Protein AF-A0A949HTM7-F1 (afdb_monomer_lite)

Foldseek 3Di:
DWLVLLVVVQCVVAVPADWDDDDDDCPPPFPKDKTWGDDPQWIKMKIFRADDDVPFDKDWDKDADAQFDQKKWKKKWAAPPLDPPDGDRTAIQNWDQDPVRDTDHDIHIFTADPNRMGIDIGGHSMMMMMITHGRPPDPDPPDDPPPDDDDDDDDDDDDDDDDDDDDDDDDDDDDDDDDDDDD

Sequence (183 aa):
IYPVGYGIKAFDLGGHGRALPLTISNADDVNLTAYAVRGAGKLFVTLINKKHGPGARDAAVTIVADGIARRAQMIVLAAPDDDVAAKTGVTLGGGIIGDDGLWRGKWKTIQANRRGRCILEMPAATAAVLKLDTSRFSRRQRRGPVKRAGHRRQKRIAGTSSANHKSDGTRRWISSFPHQPKT

pLDDT: mean 78.98, std 23.67, range [29.5, 98.44]

Secondary structure (DSSP, 8-state):
--HHHHHHHHHHHH-SSEEE------TT---EEEEEEEETTEEEEEEEE---STT---EEEEEE-TTEEEEEEEEEEE-GGG-TT-SS--EETTBPBPTTS-B---PEEEEBPTTSEEEEEE-TT-EEEEEEEESTTSSSSS-----PPP---------------------------------

Structure (mmCIF, N/CA/C/O backbone):
data_AF-A0A949HTM7-F1
#
_entry.id   AF-A0A949HTM7-F1
#
loop_
_atom_site.group_PDB
_atom_site.id
_atom_site.type_symbol
_atom_site.label_atom_id
_atom_site.label_alt_id
_atom_site.label_comp_id
_atom_site.label_asym_id
_atom_site.label_entity_id
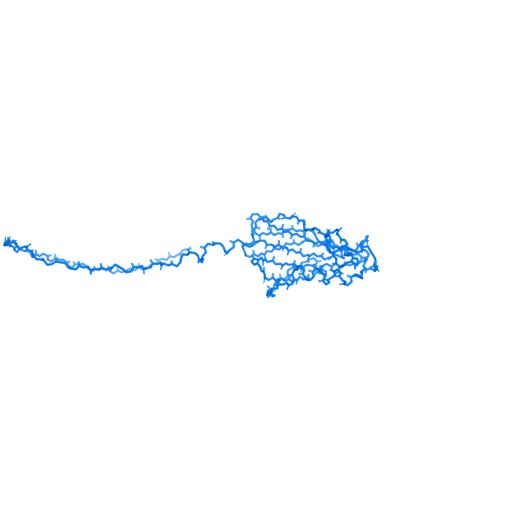_atom_site.label_seq_id
_atom_site.pdbx_PDB_ins_code
_atom_site.Cartn_x
_atom_site.Cartn_y
_atom_site.Cartn_z
_atom_site.occupancy
_atom_site.B_iso_or_equiv
_atom_site.auth_seq_id
_atom_site.auth_comp_id
_atom_site.auth_asym_id
_atom_site.auth_atom_id
_atom_site.pdbx_PDB_model_num
ATOM 1 N N . ILE A 1 1 ? 13.518 -15.018 -6.477 1.00 86.12 1 ILE A N 1
ATOM 2 C CA . ILE A 1 1 ? 12.053 -14.837 -6.243 1.00 86.12 1 ILE A CA 1
ATOM 3 C C . ILE A 1 1 ? 11.430 -13.934 -7.315 1.00 86.12 1 ILE A C 1
ATOM 5 O O . ILE A 1 1 ? 11.985 -12.875 -7.580 1.00 86.12 1 ILE A O 1
ATOM 9 N N . TYR A 1 2 ? 10.304 -14.330 -7.926 1.00 92.69 2 TYR A N 1
ATOM 10 C CA . TYR A 1 2 ? 9.597 -13.525 -8.943 1.00 92.69 2 TYR A CA 1
ATOM 11 C C . TYR A 1 2 ? 8.819 -12.340 -8.337 1.00 92.69 2 TYR A C 1
ATOM 13 O O . TYR A 1 2 ? 8.376 -12.446 -7.190 1.00 92.69 2 TYR A O 1
ATOM 21 N N . PRO A 1 3 ? 8.552 -11.260 -9.106 1.00 94.75 3 PRO A N 1
ATOM 22 C CA . PRO A 1 3 ? 7.775 -10.099 -8.651 1.00 94.75 3 PRO A CA 1
ATOM 23 C C . PRO A 1 3 ? 6.442 -10.448 -7.970 1.00 94.75 3 PRO A C 1
ATOM 25 O O . PRO A 1 3 ? 6.096 -9.864 -6.944 1.00 94.75 3 PRO A O 1
ATOM 28 N N . VAL A 1 4 ? 5.732 -11.471 -8.463 1.00 95.62 4 VAL A N 1
ATOM 29 C CA . VAL A 1 4 ? 4.473 -11.945 -7.858 1.00 95.62 4 VAL A CA 1
ATOM 30 C C . VAL A 1 4 ? 4.635 -12.375 -6.393 1.00 95.62 4 VAL A C 1
ATOM 32 O O . VAL A 1 4 ? 3.743 -12.140 -5.580 1.00 95.62 4 VAL A O 1
ATOM 35 N N . GLY A 1 5 ? 5.795 -12.925 -6.018 1.00 96.00 5 GLY A N 1
ATOM 36 C CA . GLY A 1 5 ? 6.092 -13.322 -4.641 1.00 96.00 5 GLY A CA 1
ATOM 37 C C . GLY A 1 5 ? 6.092 -12.137 -3.674 1.00 96.00 5 GLY A C 1
ATOM 38 O O . GLY A 1 5 ? 5.653 -12.272 -2.533 1.00 96.00 5 GLY A O 1
ATOM 39 N N . TYR A 1 6 ? 6.491 -10.951 -4.136 1.00 97.50 6 TYR A N 1
ATOM 40 C CA . TYR A 1 6 ? 6.430 -9.731 -3.332 1.00 97.50 6 TYR A CA 1
ATOM 41 C C . TYR A 1 6 ? 4.994 -9.235 -3.141 1.00 97.50 6 TYR A C 1
ATOM 43 O O . TYR A 1 6 ? 4.653 -8.784 -2.049 1.00 97.50 6 TYR A O 1
ATOM 51 N N . GLY A 1 7 ? 4.138 -9.378 -4.159 1.00 97.06 7 GLY A N 1
ATOM 52 C CA . GLY A 1 7 ? 2.704 -9.103 -4.041 1.00 97.06 7 GLY A CA 1
ATOM 53 C C . GLY A 1 7 ? 2.027 -10.021 -3.019 1.00 97.06 7 GLY A C 1
ATOM 54 O O . GLY A 1 7 ? 1.318 -9.547 -2.132 1.00 97.06 7 GLY A O 1
ATOM 55 N N . ILE A 1 8 ? 2.326 -11.323 -3.073 1.00 97.06 8 ILE A N 1
ATOM 56 C CA . ILE A 1 8 ? 1.853 -12.303 -2.083 1.00 97.06 8 ILE A CA 1
ATOM 57 C C . ILE A 1 8 ? 2.379 -11.953 -0.687 1.00 97.06 8 ILE A C 1
ATOM 59 O O . ILE A 1 8 ? 1.620 -11.991 0.279 1.00 97.06 8 ILE A O 1
ATOM 63 N N . LYS A 1 9 ? 3.651 -11.547 -0.558 1.00 97.38 9 LYS A N 1
ATOM 64 C CA . LYS A 1 9 ? 4.202 -11.146 0.741 1.00 97.38 9 LYS A CA 1
ATOM 65 C C . LYS A 1 9 ? 3.551 -9.875 1.288 1.00 97.38 9 LYS A C 1
ATOM 67 O O . LYS A 1 9 ? 3.283 -9.802 2.483 1.00 97.38 9 LYS A O 1
ATOM 72 N N . ALA A 1 10 ? 3.268 -8.884 0.445 1.00 97.94 10 ALA A N 1
ATOM 73 C CA . ALA A 1 10 ? 2.530 -7.691 0.852 1.00 97.94 10 ALA A CA 1
ATOM 74 C C . ALA A 1 10 ? 1.120 -8.057 1.345 1.00 97.94 10 ALA A C 1
ATOM 76 O O . ALA A 1 10 ? 0.693 -7.573 2.395 1.00 97.94 10 ALA A O 1
ATOM 77 N N . PHE A 1 11 ? 0.438 -8.970 0.646 1.00 97.75 11 PHE A N 1
ATOM 78 C CA . PHE A 1 11 ? -0.846 -9.508 1.089 1.00 97.75 11 PHE A CA 1
ATOM 79 C C . PHE A 1 11 ? -0.730 -10.241 2.433 1.00 97.75 11 PHE A C 1
ATOM 81 O O . PHE A 1 11 ? -1.513 -9.966 3.332 1.00 97.75 11 PHE A O 1
ATOM 88 N N . ASP A 1 12 ? 0.279 -11.088 2.636 1.00 97.00 12 ASP A N 1
ATOM 89 C CA . ASP A 1 12 ? 0.549 -11.731 3.931 1.00 97.00 12 ASP A CA 1
ATOM 90 C C . ASP A 1 12 ? 0.794 -10.704 5.056 1.00 97.00 12 ASP A C 1
ATOM 92 O O . ASP A 1 12 ? 0.358 -10.890 6.183 1.00 97.00 12 ASP A O 1
ATOM 96 N N . LEU A 1 13 ? 1.428 -9.563 4.779 1.00 96.38 13 LEU A N 1
ATOM 97 C CA . LEU A 1 13 ? 1.671 -8.542 5.806 1.00 96.38 13 LEU A CA 1
ATOM 98 C C . LEU A 1 13 ? 0.424 -7.738 6.219 1.00 96.38 13 LEU A C 1
ATOM 100 O O . LEU A 1 13 ? 0.418 -7.170 7.315 1.00 96.38 13 LEU A O 1
ATOM 104 N N . GLY A 1 14 ? -0.595 -7.637 5.358 1.00 96.50 14 GLY A N 1
ATOM 105 C CA . GLY A 1 14 ? -1.755 -6.752 5.562 1.00 96.50 14 GLY A CA 1
ATOM 106 C C . GLY A 1 14 ? -3.133 -7.406 5.456 1.00 96.50 14 GLY A C 1
ATOM 107 O O . GLY A 1 14 ? -4.129 -6.776 5.804 1.00 96.50 14 GLY A O 1
ATOM 108 N N . GLY A 1 15 ? -3.206 -8.644 4.973 1.00 96.81 15 GLY A N 1
ATOM 109 C CA . GLY A 1 15 ? -4.436 -9.342 4.596 1.00 96.81 15 GLY A CA 1
ATOM 110 C C . GLY A 1 15 ? -5.039 -10.217 5.694 1.00 96.81 15 GLY A C 1
ATOM 111 O O . GLY A 1 15 ? -6.164 -10.690 5.547 1.00 96.81 15 GLY A O 1
ATOM 112 N N . HIS A 1 16 ? -4.338 -10.414 6.815 1.00 96.81 16 HIS A N 1
ATOM 113 C CA . HIS A 1 16 ? -4.833 -11.243 7.917 1.00 96.81 16 HIS A CA 1
ATOM 114 C C . HIS A 1 16 ? -5.945 -10.543 8.698 1.00 96.81 16 HIS A C 1
ATOM 116 O O . HIS A 1 16 ? -5.700 -9.622 9.483 1.00 96.81 16 HIS A O 1
ATOM 122 N N . GLY A 1 17 ? -7.178 -11.018 8.536 1.00 96.19 17 GLY A N 1
ATOM 123 C CA . GLY A 1 17 ? -8.317 -10.591 9.339 1.00 96.19 17 GLY A CA 1
ATOM 124 C C . GLY A 1 17 ? -9.598 -10.444 8.533 1.00 96.19 17 GLY A C 1
ATOM 125 O O . GLY A 1 17 ? -9.813 -11.118 7.531 1.00 96.19 17 GLY A O 1
ATOM 126 N N . ARG A 1 18 ? -10.480 -9.558 9.000 1.00 96.81 18 ARG A N 1
ATOM 127 C CA . ARG A 1 18 ? -11.764 -9.290 8.349 1.00 96.81 18 ARG A CA 1
ATOM 128 C C . ARG A 1 18 ? -11.636 -8.107 7.399 1.00 96.81 18 ARG A C 1
ATOM 130 O O . ARG A 1 18 ? -11.323 -7.004 7.855 1.00 96.81 18 ARG A O 1
ATOM 137 N N . ALA A 1 19 ? -11.947 -8.317 6.123 1.00 97.44 19 ALA A N 1
ATOM 138 C CA . ALA A 1 19 ? -12.101 -7.230 5.164 1.00 97.44 19 ALA A CA 1
ATOM 139 C C . ALA A 1 19 ? -13.193 -6.250 5.628 1.00 97.44 19 ALA A C 1
ATOM 141 O O . ALA A 1 19 ? -14.236 -6.652 6.149 1.00 97.44 19 ALA A O 1
ATOM 142 N N . LEU A 1 20 ? -12.934 -4.956 5.480 1.00 95.75 20 LEU A N 1
ATOM 143 C CA . LEU A 1 20 ? -13.868 -3.891 5.810 1.00 95.75 20 LEU A CA 1
ATOM 144 C C . LEU A 1 20 ? -14.316 -3.177 4.533 1.00 95.75 20 LEU A C 1
ATOM 146 O O . LEU A 1 20 ? -13.499 -2.993 3.628 1.00 95.75 20 LEU A O 1
ATOM 150 N N . PRO A 1 21 ? -15.577 -2.717 4.476 1.00 95.56 21 PRO A N 1
ATOM 151 C CA . PRO A 1 21 ? -15.980 -1.779 3.444 1.00 95.56 21 PRO A CA 1
ATOM 152 C C . PRO A 1 21 ? -15.176 -0.482 3.584 1.00 95.56 21 PRO A C 1
ATOM 154 O O . PRO A 1 21 ? -14.847 -0.051 4.693 1.00 95.56 21 PRO A O 1
ATOM 157 N N . LEU A 1 22 ? -14.883 0.144 2.451 1.00 94.75 22 LEU A N 1
ATOM 158 C CA . LEU A 1 22 ? -14.253 1.456 2.379 1.00 94.75 22 LEU A CA 1
ATOM 159 C C . LEU A 1 22 ? -14.844 2.242 1.214 1.00 94.75 22 LEU A C 1
ATOM 161 O O . LEU A 1 22 ? -15.310 1.661 0.236 1.00 94.75 22 LEU A O 1
ATOM 165 N N . THR A 1 23 ? -14.773 3.561 1.322 1.00 95.50 23 THR A N 1
ATOM 166 C CA . THR A 1 23 ? -15.176 4.488 0.266 1.00 95.50 23 THR A CA 1
ATOM 167 C C . THR A 1 23 ? -13.943 5.240 -0.208 1.00 95.50 23 THR A C 1
ATOM 169 O O . THR A 1 23 ? -13.155 5.705 0.616 1.00 95.50 23 THR A O 1
ATOM 172 N N . ILE A 1 24 ? -13.781 5.372 -1.525 1.00 95.44 24 ILE A N 1
ATOM 173 C CA . ILE A 1 24 ? -12.718 6.171 -2.139 1.00 95.44 24 ILE A CA 1
ATOM 174 C C . ILE A 1 24 ? -13.363 7.396 -2.784 1.00 95.44 24 ILE A C 1
ATOM 176 O O . ILE A 1 24 ? -14.278 7.261 -3.590 1.00 95.44 24 ILE A O 1
ATOM 180 N N . SER A 1 25 ? -12.874 8.582 -2.426 1.00 95.81 25 SER A N 1
ATOM 181 C CA . SER A 1 25 ? -13.144 9.828 -3.146 1.00 95.81 25 SER A CA 1
ATOM 182 C C . SER A 1 25 ? -11.888 10.182 -3.934 1.00 95.81 25 SER A C 1
ATOM 184 O O . SER A 1 25 ? -10.836 10.366 -3.327 1.00 95.81 25 SER A O 1
ATOM 186 N N . ASN A 1 26 ? -11.988 10.250 -5.260 1.00 93.38 26 ASN A N 1
ATOM 187 C CA . ASN A 1 26 ? -10.845 10.381 -6.165 1.00 93.38 26 ASN A CA 1
ATOM 188 C C . ASN A 1 26 ? -11.102 11.492 -7.188 1.00 93.38 26 ASN A C 1
ATOM 190 O O . ASN A 1 26 ? -11.485 11.222 -8.321 1.00 93.38 26 ASN A O 1
ATOM 194 N N . ALA A 1 27 ? -10.958 12.746 -6.755 1.00 90.94 27 ALA A N 1
ATOM 195 C CA . ALA A 1 27 ? -11.210 13.906 -7.613 1.00 90.94 27 ALA A CA 1
ATOM 196 C C . ALA A 1 27 ? -10.175 14.039 -8.745 1.00 90.94 27 ALA A C 1
ATOM 198 O O . ALA A 1 27 ? -10.502 14.549 -9.811 1.00 90.94 27 ALA A O 1
ATOM 199 N N . ASP A 1 28 ? -8.960 13.535 -8.521 1.00 88.06 28 ASP A N 1
ATOM 200 C CA . ASP A 1 28 ? -7.834 13.637 -9.456 1.00 88.06 28 ASP A CA 1
ATOM 201 C C . ASP A 1 28 ? -7.793 12.496 -10.492 1.00 88.06 28 ASP A C 1
ATOM 203 O O . ASP A 1 28 ? -6.857 12.421 -11.289 1.00 88.06 28 ASP A O 1
ATOM 207 N N . ASP A 1 29 ? -8.785 11.596 -10.463 1.00 89.88 29 ASP A N 1
ATOM 208 C CA . ASP A 1 29 ? -8.934 10.437 -11.357 1.00 89.88 29 ASP A CA 1
ATOM 209 C C . ASP A 1 29 ? -7.673 9.550 -11.464 1.00 89.88 29 ASP A C 1
ATOM 211 O O . ASP A 1 29 ? -7.318 9.002 -12.511 1.00 89.88 29 ASP A O 1
ATOM 215 N N . VAL A 1 30 ? -6.947 9.382 -10.351 1.00 92.50 30 VAL A N 1
ATOM 216 C CA . VAL A 1 30 ? -5.790 8.476 -10.310 1.00 92.50 30 VAL A CA 1
ATOM 217 C C . VAL A 1 30 ? -6.275 7.027 -10.294 1.00 92.50 30 VAL A C 1
ATOM 219 O O . VAL A 1 30 ? -7.207 6.690 -9.568 1.00 92.50 30 VAL A O 1
ATOM 222 N N . ASN A 1 31 ? -5.624 6.126 -11.038 1.00 94.81 31 ASN A N 1
ATOM 223 C CA . ASN A 1 31 ? -5.949 4.694 -11.032 1.00 94.81 31 ASN A CA 1
ATOM 224 C C . ASN A 1 31 ? -5.471 4.006 -9.736 1.00 94.81 31 ASN A C 1
ATOM 226 O O . ASN A 1 31 ? -4.563 3.170 -9.744 1.00 94.81 31 ASN A O 1
ATOM 230 N N . LEU A 1 32 ? -6.077 4.387 -8.614 1.00 95.94 32 LEU A N 1
ATOM 231 C CA . LEU A 1 32 ? -5.782 3.915 -7.272 1.00 95.94 32 LEU A CA 1
ATOM 232 C C . LEU A 1 32 ? -6.849 2.910 -6.831 1.00 95.94 32 LEU A C 1
ATOM 234 O O . LEU A 1 32 ? -8.047 3.166 -6.915 1.00 95.94 32 LEU A O 1
ATOM 238 N N . THR A 1 33 ? -6.412 1.776 -6.297 1.00 97.44 33 THR A N 1
ATOM 239 C CA . THR A 1 33 ? -7.291 0.842 -5.580 1.00 97.44 33 THR A CA 1
ATOM 240 C C . THR A 1 33 ? -6.861 0.730 -4.131 1.00 97.44 33 THR A C 1
ATOM 242 O O . THR A 1 33 ? -5.665 0.769 -3.837 1.00 97.44 33 THR A O 1
ATOM 245 N N . ALA A 1 34 ? -7.830 0.564 -3.233 1.00 98.00 34 ALA A N 1
ATOM 246 C CA . ALA A 1 34 ? -7.580 0.398 -1.811 1.00 98.00 34 ALA A CA 1
ATOM 247 C C . ALA A 1 34 ? -8.359 -0.792 -1.248 1.00 98.00 34 ALA A C 1
ATOM 249 O O . ALA A 1 34 ? -9.460 -1.091 -1.708 1.00 98.00 34 ALA A O 1
ATOM 250 N N . TYR A 1 35 ? -7.799 -1.427 -0.220 1.00 98.06 35 TYR A N 1
ATOM 251 C CA . TYR A 1 35 ? -8.417 -2.513 0.539 1.00 98.06 35 TYR A CA 1
ATOM 252 C C . TYR A 1 35 ? -8.176 -2.290 2.027 1.00 98.06 35 TYR A C 1
ATOM 254 O O . TYR A 1 35 ? -7.060 -1.957 2.424 1.00 98.06 35 TYR A O 1
ATOM 262 N N . ALA A 1 36 ? -9.194 -2.501 2.857 1.00 97.06 36 ALA A N 1
ATOM 263 C CA . ALA A 1 36 ? -9.099 -2.344 4.303 1.00 97.06 36 ALA A CA 1
ATOM 264 C C . ALA A 1 36 ? -9.331 -3.686 4.998 1.00 97.06 36 ALA A C 1
ATOM 266 O O . ALA A 1 36 ? -10.300 -4.384 4.709 1.00 97.06 36 ALA A O 1
ATOM 267 N N . VAL A 1 37 ? -8.463 -4.033 5.946 1.00 97.56 37 VAL A N 1
ATOM 268 C CA . VAL A 1 37 ? -8.545 -5.273 6.724 1.00 97.56 37 VAL A CA 1
ATOM 269 C C . VAL A 1 37 ? -8.354 -4.963 8.199 1.00 97.56 37 VAL A C 1
ATOM 271 O O . VAL A 1 37 ? -7.460 -4.218 8.596 1.00 97.56 37 VAL A O 1
ATOM 274 N N . ARG A 1 38 ? -9.195 -5.549 9.047 1.00 94.62 38 ARG A N 1
ATOM 275 C CA . ARG A 1 38 ? -9.072 -5.453 10.500 1.00 94.62 38 ARG A CA 1
ATOM 276 C C . ARG A 1 38 ? -8.627 -6.782 11.087 1.00 94.62 38 ARG A C 1
ATOM 278 O O . ARG A 1 38 ? -9.350 -7.771 10.993 1.00 94.62 38 ARG A O 1
ATOM 285 N N . GLY A 1 39 ? -7.491 -6.768 11.772 1.00 93.25 39 GLY A N 1
ATOM 286 C CA . GLY A 1 39 ? -6.882 -7.949 12.380 1.00 93.25 39 GLY A CA 1
ATOM 287 C C . GLY A 1 39 ? -5.889 -7.563 13.472 1.00 93.25 39 GLY A C 1
ATOM 288 O O . GLY A 1 39 ? -5.390 -6.440 13.490 1.00 93.25 39 GLY A O 1
ATOM 289 N N . ALA A 1 40 ? -5.649 -8.460 14.433 1.00 89.50 40 ALA A N 1
ATOM 290 C CA . ALA A 1 40 ? -4.669 -8.270 15.514 1.00 89.50 40 ALA A CA 1
ATOM 291 C C . ALA A 1 40 ? -4.771 -6.915 16.265 1.00 89.50 40 ALA A C 1
ATOM 293 O O . ALA A 1 40 ? -3.767 -6.323 16.659 1.00 89.50 40 ALA A O 1
ATOM 294 N N . GLY A 1 41 ? -5.990 -6.384 16.434 1.00 88.44 41 GLY A N 1
ATOM 295 C CA . GLY A 1 41 ? -6.231 -5.091 17.097 1.00 88.44 41 GLY A CA 1
ATOM 296 C C . GLY A 1 41 ? -5.818 -3.849 16.290 1.00 88.44 41 GLY A C 1
ATOM 297 O O . GLY A 1 41 ? -5.858 -2.734 16.816 1.00 88.44 41 GLY A O 1
ATOM 298 N N . LYS A 1 42 ? -5.445 -4.016 15.019 1.00 91.94 42 LYS A N 1
ATOM 299 C CA . LYS A 1 42 ? -4.996 -2.955 14.112 1.00 91.94 42 LYS A CA 1
ATOM 300 C C . LYS A 1 42 ? -5.908 -2.852 12.890 1.00 91.94 42 LYS A C 1
ATOM 302 O O . LYS A 1 42 ? -6.712 -3.747 12.612 1.00 91.94 42 LYS A O 1
ATOM 307 N N . LEU A 1 43 ? -5.792 -1.729 12.189 1.00 93.88 43 LEU A N 1
ATOM 308 C CA . LEU A 1 43 ? -6.362 -1.537 10.861 1.00 93.88 43 LEU A CA 1
ATOM 309 C C . LEU A 1 43 ? -5.221 -1.565 9.847 1.00 93.88 43 LEU A C 1
ATOM 311 O O . LEU A 1 43 ? -4.248 -0.827 9.992 1.00 93.88 43 LEU A O 1
ATOM 315 N N . PHE A 1 44 ? -5.357 -2.407 8.835 1.00 96.50 44 PHE A N 1
ATOM 316 C CA . PHE A 1 44 ? -4.455 -2.483 7.703 1.00 96.50 44 PHE A CA 1
ATOM 317 C C . PHE A 1 44 ? -5.141 -1.898 6.476 1.00 96.50 44 PHE A C 1
ATOM 319 O O . PHE A 1 44 ? -6.317 -2.175 6.237 1.00 96.50 44 PHE A O 1
ATOM 326 N N . VAL A 1 45 ? -4.420 -1.081 5.715 1.00 96.88 45 VAL A N 1
ATOM 327 C CA . VAL A 1 45 ? -4.907 -0.535 4.446 1.00 96.88 45 VAL A CA 1
ATOM 328 C C . VAL A 1 45 ? -3.874 -0.826 3.374 1.00 96.88 45 VAL A C 1
ATOM 330 O O . VAL A 1 45 ? -2.743 -0.368 3.481 1.00 96.88 45 VAL A O 1
ATOM 333 N N . THR A 1 46 ? -4.254 -1.591 2.359 1.00 98.44 46 THR A N 1
ATOM 334 C CA . THR A 1 46 ? -3.425 -1.803 1.169 1.00 98.44 46 THR A CA 1
ATOM 335 C C . THR A 1 46 ? -3.845 -0.800 0.111 1.00 98.44 46 THR A C 1
ATOM 337 O O . THR A 1 46 ? -5.025 -0.729 -0.215 1.00 98.44 46 THR A O 1
ATOM 340 N N . LEU A 1 47 ? -2.894 -0.036 -0.411 1.00 98.25 47 LEU A N 1
ATOM 341 C CA . LEU A 1 47 ? -3.062 0.920 -1.500 1.00 98.25 47 LEU A CA 1
ATOM 342 C C . LEU A 1 47 ? -2.253 0.434 -2.700 1.00 98.25 47 LEU A C 1
ATOM 344 O O . LEU A 1 47 ? -1.124 -0.018 -2.528 1.00 98.25 47 LEU A O 1
ATOM 348 N N . ILE A 1 48 ? -2.805 0.543 -3.903 1.00 98.12 48 ILE A N 1
ATOM 349 C CA . ILE A 1 48 ? -2.117 0.184 -5.147 1.00 98.12 48 ILE A CA 1
ATOM 350 C C . ILE A 1 48 ? -2.350 1.313 -6.146 1.00 98.12 48 ILE A C 1
ATOM 352 O O . ILE A 1 48 ? -3.481 1.489 -6.607 1.00 98.12 48 ILE A O 1
ATOM 356 N N . ASN A 1 49 ? -1.298 2.071 -6.465 1.00 97.50 49 ASN A N 1
ATOM 357 C CA . ASN A 1 49 ? -1.312 3.054 -7.542 1.00 97.50 49 ASN A CA 1
ATOM 358 C C . ASN A 1 49 ? -0.901 2.351 -8.840 1.00 97.50 49 ASN A C 1
ATOM 360 O O . ASN A 1 49 ? 0.260 2.015 -9.051 1.00 97.50 49 ASN A O 1
ATOM 364 N N . LYS A 1 50 ? -1.882 2.095 -9.707 1.00 95.75 50 LYS A N 1
ATOM 365 C CA . LYS A 1 50 ? -1.690 1.323 -10.941 1.00 95.75 50 LYS A CA 1
ATOM 366 C C . LYS A 1 50 ? -1.294 2.198 -12.132 1.00 95.75 50 LYS A C 1
ATOM 368 O O . LYS A 1 50 ? -1.105 1.675 -13.234 1.00 95.75 50 LYS A O 1
ATOM 373 N N . LYS A 1 51 ? -1.226 3.523 -11.961 1.00 92.62 51 LYS A N 1
ATOM 374 C CA . LYS A 1 51 ? -0.851 4.431 -13.047 1.00 92.62 51 LYS A CA 1
ATOM 375 C C . LYS A 1 51 ? 0.651 4.300 -13.327 1.00 92.62 51 LYS A C 1
ATOM 377 O O . LYS A 1 51 ? 1.446 4.342 -12.398 1.00 92.62 51 LYS A O 1
ATOM 382 N N . HIS A 1 52 ? 1.012 4.143 -14.598 1.00 92.75 52 HIS A N 1
ATOM 383 C CA . HIS A 1 52 ? 2.386 4.025 -15.097 1.00 92.75 52 HIS A CA 1
ATOM 384 C C . HIS A 1 52 ? 2.464 4.561 -16.539 1.00 92.75 52 HIS A C 1
ATOM 386 O O . HIS A 1 52 ? 1.424 4.813 -17.157 1.00 92.75 52 HIS A O 1
ATOM 392 N N . GLY A 1 53 ? 3.679 4.725 -17.071 1.00 89.88 53 GLY A N 1
ATOM 393 C CA . GLY A 1 53 ? 3.919 5.229 -18.428 1.00 89.88 53 GLY A CA 1
ATOM 394 C C . GLY A 1 53 ? 3.715 6.746 -18.574 1.00 89.88 53 GLY A C 1
ATOM 395 O O . GLY A 1 53 ? 3.708 7.472 -17.577 1.00 89.88 53 GLY A O 1
ATOM 396 N N . PRO A 1 54 ? 3.550 7.259 -19.809 1.00 88.81 54 PRO A N 1
ATOM 397 C CA . PRO A 1 54 ? 3.307 8.680 -20.045 1.00 88.81 54 PRO A CA 1
ATOM 398 C C . PRO A 1 54 ? 2.076 9.180 -19.273 1.00 88.81 54 PRO A C 1
ATOM 400 O O . PRO A 1 54 ? 0.975 8.643 -19.401 1.00 88.81 54 PRO A O 1
ATOM 403 N N . GLY A 1 55 ? 2.264 10.206 -18.441 1.00 86.19 55 GLY A N 1
ATOM 404 C CA . GLY A 1 55 ? 1.211 10.711 -17.555 1.00 86.19 55 GLY A CA 1
ATOM 405 C C . GLY A 1 55 ? 1.003 9.882 -16.283 1.00 86.19 55 GLY A C 1
ATOM 406 O O . GLY A 1 55 ? -0.070 9.963 -15.679 1.00 86.19 55 GLY A O 1
ATOM 407 N N . ALA A 1 56 ? 1.997 9.082 -15.882 1.00 91.69 56 ALA A N 1
ATOM 408 C CA . ALA A 1 56 ? 2.137 8.582 -14.520 1.00 91.69 56 ALA A CA 1
ATOM 409 C C . ALA A 1 56 ? 2.042 9.737 -13.514 1.00 91.69 56 ALA A C 1
ATOM 411 O O . ALA A 1 56 ? 2.583 10.819 -13.742 1.00 91.69 56 ALA A O 1
ATOM 412 N N . ARG A 1 57 ? 1.292 9.518 -12.432 1.00 93.56 57 ARG A N 1
ATOM 413 C CA . ARG A 1 57 ? 1.068 10.517 -11.388 1.00 93.56 57 ARG A CA 1
ATOM 414 C C . ARG A 1 57 ? 1.117 9.865 -10.023 1.00 93.56 57 ARG A C 1
ATOM 416 O O . ARG A 1 57 ? 0.524 8.799 -9.812 1.00 93.56 57 ARG A O 1
ATOM 423 N N . ASP A 1 58 ? 1.775 10.560 -9.117 1.00 95.12 58 ASP A N 1
ATOM 424 C CA . ASP A 1 58 ? 1.726 10.262 -7.699 1.00 95.12 58 ASP A CA 1
ATOM 425 C C . ASP A 1 58 ? 0.331 10.594 -7.160 1.00 95.12 58 ASP A C 1
ATOM 427 O O . ASP A 1 58 ? -0.381 11.451 -7.692 1.00 95.12 58 ASP A O 1
ATOM 431 N N . ALA A 1 59 ? -0.080 9.878 -6.119 1.00 95.56 59 ALA A N 1
ATOM 432 C CA . ALA A 1 59 ? -1.350 10.089 -5.446 1.00 95.56 59 ALA A CA 1
ATOM 433 C C . ALA A 1 59 ? -1.127 10.630 -4.033 1.00 95.56 59 ALA A C 1
ATOM 435 O O . ALA A 1 59 ? -0.586 9.928 -3.174 1.00 95.56 59 ALA A O 1
ATOM 436 N N . ALA A 1 60 ? -1.663 11.820 -3.769 1.00 94.94 60 ALA A N 1
ATOM 437 C CA . ALA A 1 60 ? -1.793 12.358 -2.423 1.00 94.94 60 ALA A CA 1
ATOM 438 C C . ALA A 1 60 ? -2.973 11.671 -1.714 1.00 94.94 60 ALA A C 1
ATOM 440 O O . ALA A 1 60 ? -4.144 11.982 -1.942 1.00 94.94 60 ALA A O 1
ATOM 441 N N . VAL A 1 61 ? -2.687 10.703 -0.844 1.00 95.31 61 VAL A N 1
ATOM 442 C CA . VAL A 1 61 ? -3.712 9.886 -0.184 1.00 95.31 61 VAL A CA 1
ATOM 443 C C . VAL A 1 61 ? -3.946 10.359 1.243 1.00 95.31 61 VAL A C 1
ATOM 445 O O . VAL A 1 61 ? -3.041 10.382 2.078 1.00 95.31 61 VAL A O 1
ATOM 448 N N . THR A 1 62 ? -5.208 10.657 1.561 1.00 94.19 62 THR A N 1
ATOM 449 C CA . THR A 1 62 ? -5.663 10.873 2.939 1.00 94.19 62 THR A CA 1
ATOM 450 C C . THR A 1 62 ? -6.510 9.696 3.406 1.00 94.19 62 THR A C 1
ATOM 452 O O . THR A 1 62 ? -7.635 9.504 2.952 1.00 94.19 62 THR A O 1
ATOM 455 N N . ILE A 1 63 ? -6.004 8.940 4.377 1.00 92.75 63 ILE A N 1
ATOM 456 C CA . ILE A 1 63 ? -6.754 7.881 5.051 1.00 92.75 63 ILE A CA 1
ATOM 457 C C . ILE A 1 63 ? -7.437 8.456 6.284 1.00 92.75 63 ILE A C 1
ATOM 459 O O . ILE A 1 63 ? -6.794 9.041 7.162 1.00 92.75 63 ILE A O 1
ATOM 463 N N . VAL A 1 64 ? -8.744 8.228 6.371 1.00 90.31 64 VAL A N 1
ATOM 464 C CA . VAL A 1 64 ? -9.572 8.576 7.525 1.00 90.31 64 VAL A CA 1
ATOM 465 C C . VAL A 1 64 ? -10.209 7.303 8.061 1.00 90.31 64 VAL A C 1
ATOM 467 O O . VAL A 1 64 ? -10.856 6.571 7.319 1.00 90.31 64 VAL A O 1
ATOM 470 N N . ALA A 1 65 ? -10.034 7.037 9.353 1.00 85.69 65 ALA A N 1
ATOM 471 C CA . ALA A 1 65 ? -10.772 5.987 10.040 1.00 85.69 65 ALA A CA 1
ATOM 472 C C . ALA A 1 65 ? -10.952 6.322 11.522 1.00 85.69 65 ALA A C 1
ATOM 474 O O . ALA A 1 65 ? -10.138 7.013 12.145 1.00 85.69 65 ALA A O 1
ATOM 475 N N . ASP A 1 66 ? -12.021 5.788 12.101 1.00 79.75 66 ASP A N 1
ATOM 476 C CA . ASP A 1 66 ? -12.357 6.028 13.494 1.00 79.75 66 ASP A CA 1
ATOM 477 C C . ASP A 1 66 ? -11.295 5.487 14.446 1.00 79.75 66 ASP A C 1
ATOM 479 O O . ASP A 1 66 ? -10.968 4.299 14.477 1.00 79.75 66 ASP A O 1
ATOM 483 N N . GLY A 1 67 ? -10.808 6.373 15.311 1.00 75.44 67 GLY A N 1
ATOM 484 C CA . GLY A 1 67 ? -9.899 5.992 16.378 1.00 75.44 67 GLY A CA 1
ATOM 485 C C . GLY A 1 67 ? -8.497 5.623 15.906 1.00 75.44 67 GLY A C 1
ATOM 486 O O . GLY A 1 67 ? -7.796 4.990 16.696 1.00 75.44 67 GLY A O 1
ATOM 487 N N . ILE A 1 68 ? -8.067 6.030 14.703 1.00 78.31 68 ILE A N 1
ATOM 488 C CA . ILE A 1 68 ? -6.648 5.989 14.317 1.00 78.31 68 ILE A CA 1
ATOM 489 C C . ILE A 1 68 ? -5.827 6.685 15.411 1.00 78.31 68 ILE A C 1
ATOM 491 O O . ILE A 1 68 ? -6.046 7.849 15.750 1.00 78.31 68 ILE A O 1
ATOM 495 N N . ALA A 1 69 ? -4.907 5.939 16.012 1.00 72.00 69 ALA A N 1
ATOM 496 C CA . ALA A 1 69 ? -3.934 6.467 16.948 1.00 72.00 69 ALA A CA 1
ATOM 497 C C . ALA A 1 69 ? -2.848 7.248 16.193 1.00 72.00 69 ALA A C 1
ATOM 499 O O . ALA A 1 69 ? -2.680 7.130 14.985 1.00 72.00 69 ALA A O 1
ATOM 500 N N . ARG A 1 70 ? -2.062 8.046 16.922 1.00 77.38 70 ARG A N 1
ATOM 501 C CA . ARG A 1 70 ? -1.062 8.955 16.327 1.00 77.38 70 ARG A CA 1
ATOM 502 C C . ARG A 1 70 ? 0.078 8.244 15.586 1.00 77.38 70 ARG A C 1
ATOM 504 O O . ARG A 1 70 ? 0.838 8.902 14.884 1.00 77.38 70 ARG A O 1
ATOM 511 N N . ARG A 1 71 ? 0.228 6.930 15.775 1.00 82.31 71 ARG A N 1
ATOM 512 C CA . ARG A 1 71 ? 1.296 6.128 15.179 1.00 82.31 71 ARG A CA 1
ATOM 513 C C . ARG A 1 71 ? 0.727 5.231 14.092 1.00 82.31 71 ARG A C 1
ATOM 515 O O . ARG A 1 71 ? -0.194 4.450 14.325 1.00 82.31 71 ARG A O 1
ATOM 522 N N . ALA A 1 72 ? 1.326 5.350 12.921 1.00 90.06 72 ALA A N 1
ATOM 523 C CA . ALA A 1 72 ? 1.076 4.512 11.774 1.00 90.06 72 ALA A CA 1
ATOM 524 C C . ALA A 1 72 ? 2.419 4.023 11.232 1.00 90.06 72 ALA A C 1
ATOM 526 O O . ALA A 1 72 ? 3.468 4.633 11.449 1.00 90.06 72 ALA A O 1
ATOM 527 N N . GLN A 1 73 ? 2.395 2.887 10.555 1.00 94.56 73 GLN A N 1
ATOM 528 C CA . GLN A 1 73 ? 3.552 2.348 9.865 1.00 94.56 73 GLN A CA 1
ATOM 529 C C . GLN A 1 73 ? 3.162 2.019 8.435 1.00 94.56 73 GLN A C 1
ATOM 531 O O . GLN A 1 73 ? 2.020 1.656 8.174 1.00 94.56 73 GLN A O 1
ATOM 536 N N . MET A 1 74 ? 4.113 2.124 7.523 1.00 96.50 74 MET A N 1
ATOM 537 C CA . MET A 1 74 ? 3.920 1.832 6.116 1.00 96.50 74 MET A CA 1
ATOM 538 C C . MET A 1 74 ? 5.056 0.972 5.602 1.00 96.50 74 MET A C 1
ATOM 540 O O . MET A 1 74 ? 6.198 1.085 6.053 1.00 96.50 74 MET A O 1
ATOM 544 N N . ILE A 1 75 ? 4.728 0.129 4.641 1.00 98.00 75 ILE A N 1
ATOM 545 C CA . ILE A 1 75 ? 5.686 -0.638 3.877 1.00 98.00 75 ILE A CA 1
ATOM 546 C C . ILE A 1 75 ? 5.331 -0.549 2.403 1.00 98.00 75 ILE A C 1
ATOM 548 O O . ILE A 1 75 ? 4.159 -0.650 2.056 1.00 98.00 75 ILE A O 1
ATOM 552 N N . VAL A 1 76 ? 6.331 -0.306 1.561 1.00 98.19 76 VAL A N 1
ATOM 553 C CA . VAL A 1 76 ? 6.137 -0.013 0.137 1.00 98.19 76 VAL A CA 1
ATOM 554 C C . VAL A 1 76 ? 6.684 -1.163 -0.691 1.00 98.19 76 VAL A C 1
ATOM 556 O O . VAL A 1 76 ? 7.793 -1.626 -0.435 1.00 98.19 76 VAL A O 1
ATOM 559 N N . LEU A 1 77 ? 5.892 -1.618 -1.650 1.00 98.44 77 LEU A N 1
ATOM 560 C CA . LEU A 1 77 ? 6.283 -2.494 -2.740 1.00 98.44 77 LEU A CA 1
ATOM 561 C C . LEU A 1 77 ? 6.631 -1.620 -3.946 1.00 98.44 77 LEU A C 1
ATOM 563 O O . LEU A 1 77 ? 5.777 -0.864 -4.414 1.00 98.44 77 LEU A O 1
ATOM 567 N N . ALA A 1 78 ? 7.864 -1.735 -4.429 1.00 97.56 78 ALA A N 1
ATOM 568 C CA . ALA A 1 78 ? 8.368 -0.951 -5.550 1.00 97.56 78 ALA A CA 1
ATOM 569 C C . ALA A 1 78 ? 9.249 -1.802 -6.469 1.00 97.56 78 ALA A C 1
ATOM 571 O O . ALA A 1 78 ? 9.987 -2.679 -6.004 1.00 97.56 78 ALA A O 1
ATOM 572 N N . ALA A 1 79 ? 9.162 -1.519 -7.764 1.00 96.81 79 ALA A N 1
ATOM 573 C CA . ALA A 1 79 ? 10.110 -1.963 -8.775 1.00 96.81 79 ALA A CA 1
ATOM 574 C C . ALA A 1 79 ? 11.253 -0.934 -8.907 1.00 96.81 79 ALA A C 1
ATOM 576 O O . ALA A 1 79 ? 11.065 0.219 -8.512 1.00 96.81 79 ALA A O 1
ATOM 577 N N . PRO A 1 80 ? 12.438 -1.330 -9.403 1.00 95.62 80 PRO A N 1
ATOM 578 C CA . PRO A 1 80 ? 13.503 -0.375 -9.697 1.00 95.62 80 PRO A CA 1
ATOM 579 C C . PRO A 1 80 ? 13.049 0.616 -10.775 1.00 95.62 80 PRO A C 1
ATOM 581 O O . PRO A 1 80 ? 12.327 0.230 -11.690 1.00 95.62 80 PRO A O 1
ATOM 584 N N . ASP A 1 81 ? 13.470 1.875 -10.644 1.00 90.88 81 ASP A N 1
ATOM 585 C CA . ASP A 1 81 ? 13.267 2.943 -11.637 1.00 90.88 81 ASP A CA 1
ATOM 586 C C . ASP A 1 81 ? 11.808 3.131 -12.101 1.00 90.88 81 ASP A C 1
ATOM 588 O O . ASP A 1 81 ? 11.552 3.540 -13.232 1.00 90.88 81 ASP A O 1
ATOM 592 N N . ASP A 1 82 ? 10.846 2.796 -11.232 1.00 88.88 82 ASP A N 1
ATOM 593 C CA . ASP A 1 82 ? 9.405 2.794 -11.521 1.00 88.88 82 ASP A CA 1
ATOM 594 C C . ASP A 1 82 ? 9.012 1.924 -12.742 1.00 88.88 82 ASP A C 1
ATOM 596 O O . ASP A 1 82 ? 7.948 2.097 -13.348 1.00 88.88 82 ASP A O 1
ATOM 600 N N . ASP A 1 83 ? 9.853 0.940 -13.088 1.00 92.50 83 ASP A N 1
ATOM 601 C CA . ASP A 1 83 ? 9.656 0.038 -14.218 1.00 92.50 83 ASP A CA 1
ATOM 602 C C . ASP A 1 83 ? 8.707 -1.116 -13.864 1.00 92.50 83 ASP A C 1
ATOM 604 O O . ASP A 1 83 ? 9.072 -2.117 -13.241 1.00 92.50 83 ASP A O 1
ATOM 608 N N . VAL A 1 84 ? 7.465 -1.016 -14.336 1.00 93.25 84 VAL A N 1
ATOM 609 C CA . VAL A 1 84 ? 6.450 -2.069 -14.173 1.00 93.25 84 VAL A CA 1
ATOM 610 C C . VAL A 1 84 ? 6.787 -3.377 -14.902 1.00 93.25 84 VAL A C 1
ATOM 612 O O . VAL A 1 84 ? 6.190 -4.408 -14.589 1.00 93.25 84 VAL A O 1
ATOM 615 N N . ALA A 1 85 ? 7.712 -3.360 -15.868 1.00 94.75 85 ALA A N 1
ATOM 616 C CA . ALA A 1 85 ? 8.167 -4.544 -16.593 1.00 94.75 85 ALA A CA 1
ATOM 617 C C . ALA A 1 85 ? 9.382 -5.223 -15.932 1.00 94.75 85 ALA A C 1
ATOM 619 O O . ALA A 1 85 ? 9.796 -6.303 -16.379 1.00 94.75 85 ALA A O 1
ATOM 620 N N . ALA A 1 86 ? 9.926 -4.642 -14.856 1.00 95.75 86 ALA A N 1
ATOM 621 C CA . ALA A 1 86 ? 11.088 -5.168 -14.162 1.00 95.75 86 ALA A CA 1
ATOM 622 C C . ALA A 1 86 ? 10.841 -6.596 -13.651 1.00 95.75 86 ALA A C 1
ATOM 624 O O . ALA A 1 86 ? 9.910 -6.891 -12.896 1.00 95.75 86 ALA A O 1
ATOM 625 N N . LYS A 1 87 ? 11.729 -7.513 -14.044 1.00 95.06 87 LYS A N 1
ATOM 626 C CA . LYS A 1 87 ? 11.684 -8.927 -13.628 1.00 95.06 87 LYS A CA 1
ATOM 627 C C . LYS A 1 87 ? 12.513 -9.199 -12.373 1.00 95.06 87 LYS A C 1
ATOM 629 O O . LYS A 1 87 ? 12.369 -10.254 -11.756 1.00 95.06 87 LYS A O 1
ATOM 634 N N . THR A 1 88 ? 13.382 -8.263 -12.010 1.00 93.8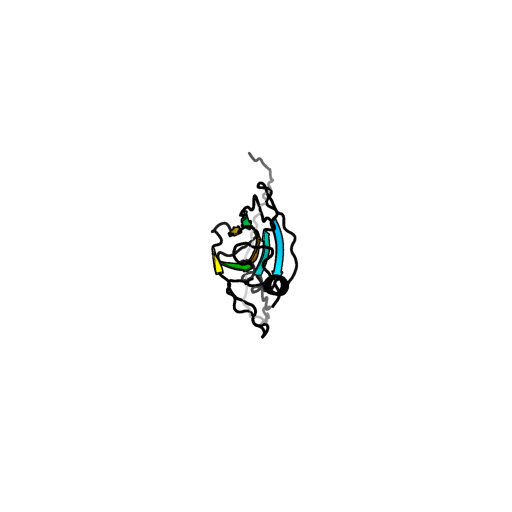8 88 THR A N 1
ATOM 635 C CA . THR A 1 88 ? 14.335 -8.336 -10.899 1.00 93.88 88 THR A CA 1
ATOM 636 C C . THR A 1 88 ? 14.389 -6.988 -10.177 1.00 93.88 88 THR A C 1
ATOM 638 O O . THR A 1 88 ? 13.804 -6.009 -10.630 1.00 93.88 88 THR A O 1
ATOM 641 N N . GLY A 1 89 ? 15.030 -6.938 -9.007 1.00 94.31 89 GLY A N 1
ATOM 642 C CA . GLY A 1 89 ? 15.199 -5.691 -8.248 1.00 94.31 89 GLY A CA 1
ATOM 643 C C . GLY A 1 89 ? 13.957 -5.200 -7.493 1.00 94.31 89 GLY A C 1
ATOM 644 O O . GLY A 1 89 ? 14.052 -4.219 -6.765 1.00 94.31 89 GLY A O 1
ATOM 645 N N . VAL A 1 90 ? 12.811 -5.881 -7.613 1.00 97.44 90 VAL A N 1
ATOM 646 C CA . VAL A 1 90 ? 11.600 -5.569 -6.836 1.00 97.44 90 VAL A CA 1
ATOM 647 C C . VAL A 1 90 ? 11.886 -5.701 -5.340 1.00 97.44 90 VAL A C 1
ATOM 649 O O . VAL A 1 90 ? 12.510 -6.669 -4.902 1.00 97.44 90 VAL A O 1
ATOM 652 N N . THR A 1 91 ? 11.404 -4.745 -4.546 1.00 97.56 91 THR A N 1
ATOM 653 C CA . THR A 1 91 ? 11.572 -4.741 -3.088 1.00 97.56 91 THR A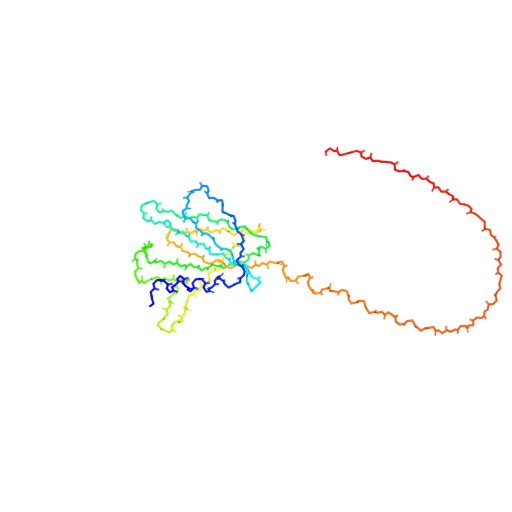 CA 1
ATOM 654 C C . THR A 1 91 ? 10.252 -4.531 -2.362 1.00 97.56 91 THR A C 1
ATOM 656 O O . THR A 1 91 ? 9.328 -3.905 -2.874 1.00 97.56 91 THR A O 1
ATOM 659 N N . LEU A 1 92 ? 10.179 -5.021 -1.123 1.00 98.19 92 LEU A N 1
ATOM 660 C CA . LEU A 1 92 ? 9.098 -4.725 -0.187 1.00 98.19 92 LEU A CA 1
ATOM 661 C C . LEU A 1 92 ? 9.699 -4.168 1.102 1.00 98.19 92 LEU A C 1
ATOM 663 O O . LEU A 1 92 ? 10.480 -4.840 1.777 1.00 98.19 92 LEU A O 1
ATOM 667 N N . GLY A 1 93 ? 9.371 -2.924 1.439 1.00 97.62 93 GLY A N 1
ATOM 668 C CA . GLY A 1 93 ? 9.992 -2.200 2.548 1.00 97.62 93 GLY A CA 1
ATOM 669 C C . GLY A 1 93 ? 11.494 -2.004 2.364 1.00 97.62 93 GLY A C 1
ATOM 670 O O . GLY A 1 93 ? 12.227 -2.076 3.351 1.00 97.62 93 GLY A O 1
ATOM 671 N N . GLY A 1 94 ? 11.945 -1.860 1.111 1.00 97.00 94 GLY A N 1
ATOM 672 C CA . GLY A 1 94 ? 13.358 -1.764 0.728 1.00 97.00 94 GLY A CA 1
ATOM 673 C C . GLY A 1 94 ? 14.159 -3.061 0.885 1.00 97.00 94 GLY A C 1
ATOM 674 O O . GLY A 1 94 ? 15.366 -3.054 0.679 1.00 97.00 94 GLY A O 1
ATOM 675 N N . GLY A 1 95 ? 13.518 -4.168 1.274 1.00 96.31 95 GLY A N 1
ATOM 676 C CA . GLY A 1 95 ? 14.164 -5.471 1.408 1.00 96.31 95 GLY A CA 1
ATOM 677 C C . GLY A 1 95 ? 13.771 -6.429 0.291 1.00 96.31 95 GLY A C 1
ATOM 678 O O . GLY A 1 95 ? 12.638 -6.399 -0.200 1.00 96.31 95 GLY A O 1
ATOM 679 N N . ILE A 1 96 ? 14.700 -7.317 -0.050 1.00 95.44 96 ILE A N 1
ATOM 680 C CA . ILE A 1 96 ? 14.464 -8.458 -0.936 1.00 95.44 96 ILE A CA 1
ATOM 681 C C . ILE A 1 96 ? 13.913 -9.659 -0.150 1.00 95.44 96 ILE A C 1
ATOM 683 O O . ILE A 1 96 ? 14.079 -9.752 1.073 1.00 95.44 96 ILE A O 1
ATOM 687 N N . ILE A 1 97 ? 13.247 -10.572 -0.854 1.00 95.44 97 ILE A N 1
ATOM 688 C CA . ILE A 1 97 ? 12.951 -11.922 -0.360 1.00 95.44 97 ILE A CA 1
ATOM 689 C C . ILE A 1 97 ? 14.103 -12.816 -0.821 1.00 95.44 97 ILE A C 1
ATOM 691 O O . ILE A 1 97 ? 14.338 -12.927 -2.026 1.00 95.44 97 ILE A O 1
ATOM 695 N N . GLY A 1 98 ? 14.833 -13.392 0.135 1.00 91.81 98 GLY A N 1
ATOM 696 C CA . GLY A 1 98 ? 15.936 -14.307 -0.147 1.00 91.81 98 GLY A CA 1
ATOM 697 C C . GLY A 1 98 ? 15.451 -15.634 -0.726 1.00 91.81 98 GLY A C 1
ATOM 698 O O . GLY A 1 98 ? 14.263 -15.957 -0.678 1.00 91.81 98 GLY A O 1
ATOM 699 N N . ASP A 1 99 ? 16.380 -16.427 -1.253 1.00 89.94 99 ASP A N 1
ATOM 700 C CA . ASP A 1 99 ? 16.074 -17.771 -1.765 1.00 89.94 99 ASP A CA 1
ATOM 701 C C . ASP A 1 99 ? 15.698 -18.754 -0.639 1.00 89.94 99 ASP A C 1
ATOM 703 O O . ASP A 1 99 ? 15.072 -19.780 -0.884 1.00 89.94 99 ASP A O 1
ATOM 707 N N . ASP A 1 100 ? 15.994 -18.384 0.610 1.00 90.44 100 ASP A N 1
ATOM 708 C CA . ASP A 1 100 ? 15.503 -19.008 1.844 1.00 90.44 100 ASP A CA 1
ATOM 709 C C . ASP A 1 100 ? 14.029 -18.666 2.158 1.00 90.44 100 ASP A C 1
ATOM 711 O O . ASP A 1 100 ? 13.476 -19.129 3.155 1.00 90.44 100 ASP A O 1
ATOM 715 N N . GLY A 1 101 ? 13.387 -17.823 1.342 1.00 87.62 101 GLY A N 1
ATOM 716 C CA . GLY A 1 101 ? 12.039 -17.304 1.572 1.00 87.62 101 GLY A CA 1
ATOM 717 C C . GLY A 1 101 ? 11.958 -16.251 2.684 1.00 87.62 101 GLY A C 1
ATOM 718 O O . GLY A 1 101 ? 10.871 -15.728 2.956 1.00 87.62 101 GLY A O 1
ATOM 719 N N . LEU A 1 102 ? 13.078 -15.896 3.324 1.00 92.31 102 LEU A N 1
ATOM 720 C CA . LEU A 1 102 ? 13.102 -14.890 4.374 1.00 92.31 102 LEU A CA 1
ATOM 721 C C . LEU A 1 102 ? 13.041 -13.494 3.761 1.00 92.31 102 LEU A C 1
ATOM 723 O O . LEU A 1 102 ? 13.821 -13.106 2.891 1.00 92.31 102 LEU A O 1
ATOM 727 N N . TRP A 1 103 ? 12.108 -12.699 4.269 1.00 93.81 103 TRP A N 1
ATOM 728 C CA . TRP A 1 103 ? 11.940 -11.310 3.876 1.00 93.81 103 TRP A CA 1
ATOM 729 C C . TRP A 1 103 ? 12.621 -10.380 4.889 1.00 93.81 103 TRP A C 1
ATOM 731 O O . TRP A 1 103 ? 12.339 -10.446 6.086 1.00 93.81 103 TRP A O 1
ATOM 741 N N . ARG A 1 104 ? 13.505 -9.495 4.407 1.00 89.06 104 ARG A N 1
ATOM 742 C CA . ARG A 1 104 ? 14.354 -8.614 5.243 1.00 89.06 104 ARG A CA 1
ATOM 743 C C . ARG A 1 104 ? 14.016 -7.124 5.107 1.00 89.06 104 ARG A C 1
ATOM 745 O O . ARG A 1 104 ? 14.874 -6.267 5.306 1.00 89.06 104 ARG A O 1
ATOM 752 N N . GLY A 1 105 ? 12.782 -6.798 4.729 1.00 95.00 105 GLY A N 1
ATOM 753 C CA . GLY A 1 105 ? 12.331 -5.411 4.616 1.00 95.00 105 GLY A CA 1
ATOM 754 C C . GLY A 1 105 ? 11.894 -4.800 5.946 1.00 95.00 105 GLY A C 1
ATOM 755 O O . GLY A 1 1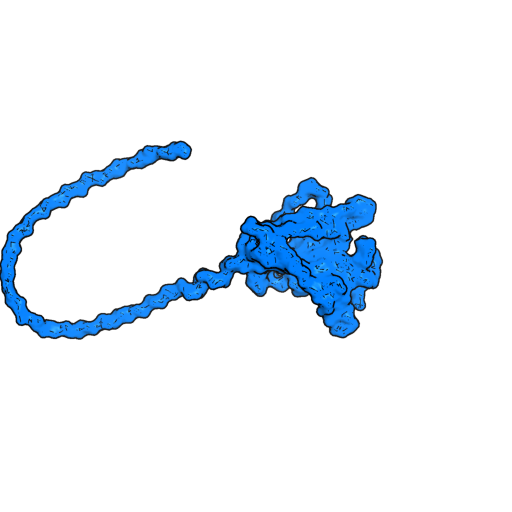05 ? 11.813 -5.467 6.980 1.00 95.00 105 GLY A O 1
ATOM 756 N N . LYS A 1 106 ? 11.623 -3.492 5.926 1.00 96.62 106 LYS A N 1
ATOM 757 C CA . LYS A 1 106 ? 11.314 -2.718 7.134 1.00 96.62 106 LYS A CA 1
ATOM 758 C C . LYS A 1 106 ? 10.028 -1.919 6.983 1.00 96.62 106 LYS A C 1
ATOM 760 O O . LYS A 1 106 ? 9.737 -1.339 5.942 1.00 96.62 106 LYS A O 1
ATOM 765 N N . TRP A 1 107 ? 9.288 -1.842 8.083 1.00 96.81 107 TRP A N 1
ATOM 766 C CA . TRP A 1 107 ? 8.197 -0.889 8.240 1.00 96.81 107 TRP A CA 1
ATOM 767 C C . TRP A 1 107 ? 8.770 0.497 8.549 1.00 96.81 107 TRP A C 1
ATOM 769 O O . TRP A 1 107 ? 9.555 0.647 9.486 1.00 96.81 107 TRP A O 1
ATOM 779 N N . LYS A 1 108 ? 8.338 1.520 7.814 1.00 95.75 108 LYS A N 1
ATOM 780 C CA . LYS A 1 108 ? 8.652 2.925 8.091 1.00 95.75 108 LYS A CA 1
ATOM 781 C C . LYS A 1 108 ? 7.541 3.539 8.933 1.00 95.75 108 LYS A C 1
ATOM 783 O O . LYS A 1 108 ? 6.365 3.396 8.613 1.00 95.75 108 LYS A O 1
ATOM 788 N N . THR A 1 109 ? 7.895 4.234 10.008 1.00 93.19 109 THR A N 1
ATOM 789 C CA . THR A 1 109 ? 6.913 4.993 10.794 1.00 93.19 109 THR A CA 1
ATOM 790 C C . THR A 1 109 ? 6.443 6.206 10.000 1.00 93.19 109 THR A C 1
ATOM 792 O O . THR A 1 109 ? 7.263 6.965 9.487 1.00 93.19 109 THR A O 1
ATOM 795 N N . ILE A 1 110 ? 5.131 6.409 9.946 1.00 89.75 110 ILE A N 1
ATOM 796 C CA . ILE A 1 110 ? 4.500 7.598 9.377 1.00 89.75 110 ILE A CA 1
ATOM 797 C C . ILE A 1 110 ? 3.621 8.263 10.438 1.00 89.75 110 ILE A C 1
ATOM 799 O O . ILE A 1 110 ? 3.075 7.610 11.334 1.00 89.75 110 ILE A O 1
ATOM 803 N N . GLN A 1 111 ? 3.525 9.588 10.378 1.00 81.06 111 GLN A N 1
ATOM 804 C CA . GLN A 1 111 ? 2.760 10.353 11.356 1.00 81.06 111 GLN A CA 1
ATOM 805 C C . GLN A 1 111 ? 1.290 10.394 10.943 1.00 81.06 111 GLN A C 1
ATOM 807 O O . GLN A 1 111 ? 0.957 10.808 9.835 1.00 81.06 111 GLN A O 1
ATOM 812 N N . ALA A 1 112 ? 0.399 10.011 11.857 1.00 80.12 112 ALA A N 1
ATOM 813 C CA . ALA A 1 112 ? -1.005 10.378 11.743 1.00 80.12 112 ALA A CA 1
ATOM 814 C C . ALA A 1 112 ? -1.211 11.734 12.430 1.00 80.12 112 ALA A C 1
ATOM 816 O O . ALA A 1 112 ? -0.692 11.992 13.524 1.00 80.12 112 ALA A O 1
ATOM 817 N N . ASN A 1 113 ? -1.961 12.628 11.793 1.00 74.88 113 ASN A N 1
ATOM 818 C CA . ASN A 1 113 ? -2.227 13.942 12.353 1.00 74.88 113 ASN A CA 1
ATOM 819 C C . ASN A 1 113 ? -3.163 13.850 13.576 1.00 74.88 113 ASN A C 1
ATOM 821 O O . ASN A 1 113 ? -3.830 12.843 13.825 1.00 74.88 113 ASN A O 1
ATOM 825 N N . ARG A 1 114 ? -3.244 14.936 14.359 1.00 65.69 114 ARG A N 1
ATOM 826 C CA . ARG A 1 114 ? -4.065 14.988 15.588 1.00 65.69 114 ARG A CA 1
ATOM 827 C C . ARG A 1 114 ? -5.571 14.806 15.342 1.00 65.69 114 ARG A C 1
ATOM 829 O O . ARG A 1 114 ? -6.307 14.614 16.302 1.00 65.69 114 ARG A O 1
ATOM 836 N N . ARG A 1 115 ? -6.024 14.868 14.085 1.00 70.94 115 ARG A N 1
ATOM 837 C CA . ARG A 1 115 ? -7.426 14.706 13.674 1.00 70.94 115 ARG A CA 1
ATOM 838 C C . ARG A 1 115 ? -7.750 13.272 13.234 1.00 70.94 115 ARG A C 1
ATOM 840 O O . ARG A 1 115 ? -8.804 13.054 12.648 1.00 70.94 115 ARG A O 1
ATOM 847 N N . GLY A 1 116 ? -6.856 12.310 13.484 1.00 73.81 116 GLY A N 1
ATOM 848 C CA . GLY A 1 116 ? -7.069 10.912 13.104 1.00 73.81 116 GLY A CA 1
ATOM 849 C C . GLY A 1 116 ? -7.001 10.683 11.596 1.00 73.81 116 GLY A C 1
ATOM 850 O O . GLY A 1 116 ? -7.633 9.759 11.095 1.00 73.81 116 GLY A O 1
ATOM 851 N N . ARG A 1 117 ? -6.264 11.532 10.866 1.00 86.00 117 ARG A N 1
ATOM 852 C CA . ARG A 1 117 ? -6.005 11.348 9.436 1.00 86.00 117 ARG A CA 1
ATOM 853 C C . ARG A 1 117 ? -4.549 10.981 9.217 1.00 86.00 117 ARG A C 1
ATOM 855 O O . ARG A 1 117 ? -3.659 11.553 9.848 1.00 86.00 117 ARG A O 1
ATOM 862 N N . CYS A 1 118 ? -4.310 10.061 8.303 1.00 89.31 118 CYS A N 1
ATOM 863 C CA . CYS A 1 118 ? -2.978 9.717 7.837 1.00 89.31 118 CYS A CA 1
ATOM 864 C C . CYS A 1 118 ? -2.840 10.220 6.402 1.00 89.31 118 CYS A C 1
ATOM 866 O O . CYS A 1 118 ? -3.655 9.858 5.561 1.00 89.31 118 CYS A O 1
ATOM 868 N N . ILE A 1 119 ? -1.872 11.102 6.162 1.00 89.94 119 ILE A N 1
ATOM 869 C CA . ILE A 1 119 ? -1.622 11.699 4.848 1.00 89.94 119 ILE A CA 1
ATOM 870 C C . ILE A 1 119 ? -0.285 11.156 4.362 1.00 89.94 119 ILE A C 1
ATOM 872 O O . ILE A 1 119 ? 0.684 11.157 5.126 1.00 89.94 119 ILE A O 1
ATOM 876 N N . LEU A 1 120 ? -0.250 10.672 3.128 1.00 92.44 120 LEU A N 1
ATOM 877 C CA . LEU A 1 120 ? 0.956 10.171 2.487 1.00 92.44 120 LEU A CA 1
ATOM 878 C C . LEU A 1 120 ? 0.909 10.412 0.980 1.00 92.44 120 LEU A C 1
ATOM 880 O O . LEU A 1 120 ? -0.167 10.455 0.390 1.00 92.44 120 LEU A O 1
ATOM 884 N N . GLU A 1 121 ? 2.088 10.493 0.382 1.00 94.69 121 GLU A N 1
ATOM 885 C CA . GLU A 1 121 ? 2.257 10.420 -1.064 1.00 94.69 121 GLU A CA 1
ATOM 886 C C . GLU A 1 121 ? 2.500 8.965 -1.468 1.00 94.69 121 GLU A C 1
ATOM 888 O O . GLU A 1 121 ? 3.286 8.253 -0.832 1.00 94.69 121 GLU A O 1
ATOM 893 N N . MET A 1 122 ? 1.802 8.529 -2.510 1.00 95.00 122 MET A N 1
ATOM 894 C CA . MET A 1 122 ? 1.949 7.224 -3.144 1.00 95.00 122 MET A CA 1
ATOM 895 C C . MET A 1 122 ? 2.518 7.422 -4.546 1.00 95.00 122 MET A C 1
ATOM 897 O O . MET A 1 122 ? 1.756 7.831 -5.429 1.00 95.00 122 MET A O 1
ATOM 901 N N . PRO A 1 123 ? 3.801 7.100 -4.780 1.00 96.12 123 PRO A N 1
ATOM 902 C CA . PRO A 1 123 ? 4.372 7.189 -6.113 1.00 96.12 123 PRO A CA 1
ATOM 903 C C . PRO A 1 123 ? 3.573 6.384 -7.141 1.00 96.12 123 PRO A C 1
ATOM 905 O O . PRO A 1 123 ? 2.945 5.367 -6.802 1.00 96.12 123 PRO A O 1
ATOM 908 N N . ALA A 1 124 ? 3.587 6.829 -8.393 1.00 96.19 124 ALA A N 1
ATOM 909 C CA . ALA A 1 124 ? 3.099 6.032 -9.515 1.00 96.19 124 ALA A CA 1
ATOM 910 C C . ALA A 1 124 ? 3.725 4.624 -9.519 1.00 96.19 124 ALA A C 1
ATOM 912 O O . ALA A 1 124 ? 4.822 4.423 -9.014 1.00 96.19 124 ALA A O 1
ATOM 913 N N . ALA A 1 125 ? 3.013 3.633 -10.059 1.00 96.81 125 ALA A N 1
ATOM 914 C CA . ALA A 1 125 ? 3.492 2.251 -10.174 1.00 96.81 125 ALA A CA 1
ATOM 915 C C . ALA A 1 125 ? 3.922 1.555 -8.857 1.00 96.81 125 ALA A C 1
ATOM 917 O O . ALA A 1 125 ? 4.584 0.517 -8.895 1.00 96.81 125 ALA A O 1
ATOM 918 N N . THR A 1 126 ? 3.510 2.060 -7.688 1.00 97.88 126 THR A N 1
ATOM 919 C CA . THR A 1 126 ? 3.818 1.442 -6.386 1.00 97.88 126 THR A CA 1
ATOM 920 C C . THR A 1 126 ? 2.583 0.907 -5.668 1.00 97.88 126 THR A C 1
ATOM 922 O O . THR A 1 126 ? 1.435 1.282 -5.931 1.00 97.88 126 THR A O 1
ATOM 925 N N . ALA A 1 127 ? 2.822 0.029 -4.695 1.00 98.31 127 ALA A N 1
ATOM 926 C CA . ALA A 1 127 ? 1.820 -0.366 -3.716 1.00 98.31 127 ALA A CA 1
ATOM 927 C C . ALA A 1 127 ? 2.346 -0.159 -2.296 1.00 98.31 127 ALA A C 1
ATOM 929 O O . ALA A 1 127 ? 3.546 -0.214 -2.046 1.00 98.31 127 ALA A O 1
ATOM 930 N N . ALA A 1 128 ? 1.449 0.054 -1.341 1.00 98.31 128 ALA A N 1
ATOM 931 C CA . ALA A 1 128 ? 1.812 0.183 0.058 1.00 98.31 128 ALA A CA 1
ATOM 932 C C . ALA A 1 128 ? 0.828 -0.551 0.956 1.00 98.31 128 ALA A C 1
ATOM 934 O O . ALA A 1 128 ? -0.380 -0.517 0.736 1.00 98.31 128 ALA A O 1
ATOM 935 N N . VAL A 1 129 ? 1.347 -1.162 2.017 1.00 98.25 129 VAL A N 1
ATOM 936 C CA . VAL A 1 129 ? 0.536 -1.636 3.136 1.00 98.25 129 VAL A CA 1
ATOM 937 C C . VAL A 1 129 ? 0.766 -0.694 4.303 1.00 98.25 129 VAL A C 1
ATOM 939 O O . VAL A 1 129 ? 1.890 -0.490 4.762 1.00 98.25 129 VAL A O 1
ATOM 942 N N . LEU A 1 130 ? -0.317 -0.117 4.794 1.00 96.25 130 LEU A N 1
ATOM 943 C CA . LEU A 1 130 ? -0.347 0.691 5.994 1.00 96.25 130 LEU A CA 1
ATOM 944 C C . LEU A 1 130 ? -0.848 -0.146 7.153 1.00 96.25 130 LEU A C 1
ATOM 946 O O . LEU A 1 130 ? -1.786 -0.923 7.017 1.00 96.25 130 LEU A O 1
ATOM 950 N N . LYS A 1 131 ? -0.234 0.055 8.310 1.00 94.81 131 LYS A N 1
ATOM 951 C CA . LYS A 1 131 ? -0.593 -0.549 9.585 1.00 94.81 131 LYS A CA 1
ATOM 952 C C . LYS A 1 131 ? -0.857 0.575 10.574 1.00 94.81 131 LYS A C 1
ATOM 954 O O . LYS A 1 131 ? 0.056 1.291 10.985 1.00 94.81 131 LYS A O 1
ATOM 959 N N . LEU A 1 132 ? -2.123 0.734 10.929 1.00 92.12 132 LEU A N 1
ATOM 960 C CA . LEU A 1 132 ? -2.636 1.812 11.759 1.00 92.12 132 LEU A CA 1
ATOM 961 C C . LEU A 1 132 ? -2.999 1.253 13.134 1.00 92.12 132 LEU A C 1
ATOM 963 O O . LEU A 1 132 ? -3.792 0.311 13.258 1.00 92.12 132 LEU A O 1
ATOM 967 N N . ASP A 1 133 ? -2.436 1.849 14.181 1.00 87.12 133 ASP A N 1
ATOM 968 C CA . ASP A 1 133 ? -2.868 1.555 15.540 1.00 87.12 133 ASP A CA 1
ATOM 969 C C . ASP A 1 133 ? -4.267 2.139 15.761 1.00 87.12 133 ASP A C 1
ATOM 971 O O . ASP A 1 133 ? -4.547 3.268 15.363 1.00 87.12 133 ASP A O 1
ATOM 975 N N . THR A 1 134 ? -5.157 1.388 16.412 1.00 78.81 134 THR A N 1
ATOM 976 C CA . THR A 1 134 ? -6.502 1.876 16.748 1.00 78.81 134 THR A CA 1
ATOM 977 C C . THR A 1 134 ? -6.632 2.045 18.261 1.00 78.81 134 THR A C 1
ATOM 979 O O . THR A 1 134 ? -6.343 1.146 19.045 1.00 78.81 134 THR A O 1
ATOM 982 N N . SER A 1 135 ? -7.038 3.233 18.701 1.00 64.56 135 SER A N 1
ATOM 983 C CA . SER A 1 135 ? -7.072 3.641 20.114 1.00 64.56 13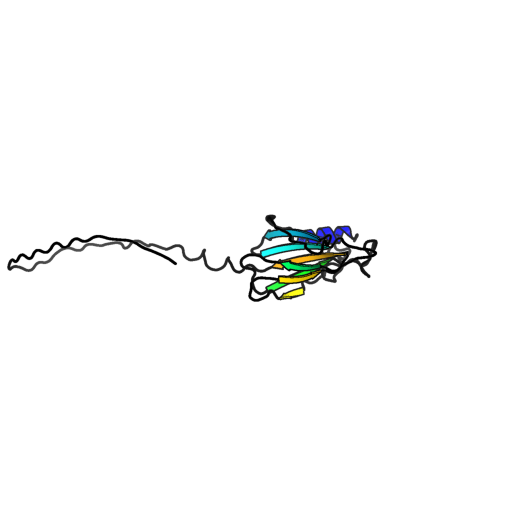5 SER A CA 1
ATOM 984 C C . SER A 1 135 ? -8.269 3.093 20.902 1.00 64.56 135 SER A C 1
ATOM 986 O O . SER A 1 135 ? -8.319 3.220 22.126 1.00 64.56 135 SER A O 1
ATOM 988 N N . ARG A 1 136 ? -9.255 2.473 20.241 1.00 58.78 136 ARG A N 1
ATOM 989 C CA . ARG A 1 136 ? -10.569 2.203 20.851 1.00 58.78 136 ARG A CA 1
ATOM 990 C C . ARG A 1 136 ? -10.723 0.882 21.617 1.00 58.78 136 ARG A C 1
ATOM 992 O O . ARG A 1 136 ? -11.851 0.538 21.951 1.00 58.78 136 ARG A O 1
ATOM 999 N N . PHE A 1 137 ? -9.654 0.168 21.978 1.00 49.53 137 PHE A N 1
ATOM 1000 C CA . PHE A 1 137 ? -9.797 -1.157 22.618 1.00 49.53 137 PHE A CA 1
ATOM 1001 C C . PHE A 1 137 ? -9.027 -1.408 23.926 1.00 49.53 137 PHE A C 1
ATOM 1003 O O . PHE A 1 137 ? -8.850 -2.559 24.302 1.00 49.53 137 PHE A O 1
ATOM 1010 N N . SER A 1 138 ? -8.654 -0.380 24.700 1.00 48.19 138 SER A N 1
ATOM 1011 C CA . SER A 1 138 ? -8.049 -0.610 26.033 1.00 48.19 138 SER A CA 1
ATOM 1012 C C . SER A 1 138 ? -8.948 -0.322 27.243 1.00 48.19 138 SER A C 1
ATOM 1014 O O . SER A 1 138 ? -8.582 -0.700 28.353 1.00 48.19 138 SER A O 1
ATOM 1016 N N . ARG A 1 139 ? -10.123 0.317 27.091 1.00 50.97 139 ARG A N 1
ATOM 1017 C CA . ARG A 1 139 ? -10.829 0.892 28.262 1.00 50.97 139 ARG A CA 1
ATOM 1018 C C . ARG A 1 139 ? -12.217 0.336 28.601 1.00 50.97 139 ARG A C 1
ATOM 1020 O O . ARG A 1 139 ? -12.665 0.545 29.722 1.00 50.97 139 ARG A O 1
ATOM 1027 N N . ARG A 1 140 ? -12.902 -0.388 27.706 1.00 50.59 140 ARG A N 1
ATOM 1028 C CA . ARG A 1 140 ? -14.324 -0.754 27.918 1.00 50.59 140 ARG A CA 1
ATOM 1029 C C . ARG A 1 140 ? -14.613 -2.200 28.347 1.00 50.59 140 ARG A C 1
ATOM 1031 O O . ARG A 1 140 ? -15.761 -2.485 28.649 1.00 50.59 140 ARG A O 1
ATOM 1038 N N . GLN A 1 141 ? -13.611 -3.079 28.454 1.00 49.66 141 GLN A N 1
ATOM 1039 C CA . GLN A 1 141 ? -13.824 -4.494 28.829 1.00 49.66 141 GLN A CA 1
ATOM 1040 C C . GLN A 1 141 ? -13.274 -4.917 30.209 1.00 49.66 141 GLN A C 1
ATOM 1042 O O . GLN A 1 141 ? -13.476 -6.058 30.605 1.00 49.66 141 GLN A O 1
ATOM 1047 N N . ARG A 1 142 ? -12.635 -4.026 30.991 1.00 52.12 142 ARG A N 1
ATOM 1048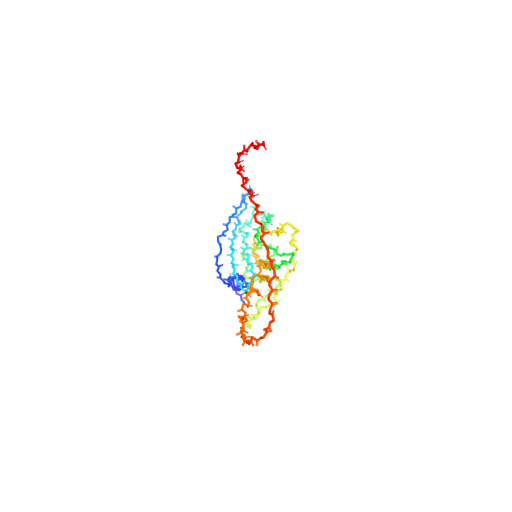 C CA . ARG A 1 142 ? -12.108 -4.350 32.345 1.00 52.12 142 ARG A CA 1
ATOM 1049 C C . ARG A 1 142 ? -12.941 -3.818 33.521 1.00 52.12 142 ARG A C 1
ATOM 1051 O O . ARG A 1 142 ? -12.443 -3.761 34.639 1.00 52.12 142 ARG A O 1
ATOM 1058 N N . ARG A 1 143 ? -14.195 -3.414 33.306 1.00 50.94 143 ARG A N 1
ATOM 1059 C CA . ARG A 1 143 ? -15.111 -3.042 34.400 1.00 50.94 143 ARG A CA 1
ATOM 1060 C C . ARG A 1 143 ? -16.501 -3.619 34.158 1.00 50.94 143 ARG A C 1
ATOM 1062 O O . ARG A 1 143 ? -17.431 -2.899 33.818 1.00 50.94 143 ARG A O 1
ATOM 1069 N N . GLY A 1 144 ? -16.624 -4.932 34.333 1.00 41.25 144 GLY A N 1
ATOM 1070 C CA . GLY A 1 144 ? -17.896 -5.510 34.759 1.00 41.25 144 GLY A CA 1
ATOM 1071 C C . GLY A 1 144 ? -18.087 -5.215 36.254 1.00 41.25 144 GLY A C 1
ATOM 1072 O O . GLY A 1 144 ? -17.110 -5.305 37.003 1.00 41.25 144 GLY A O 1
ATOM 1073 N N . PRO A 1 145 ? -19.283 -4.820 36.717 1.00 45.97 145 PRO A N 1
ATOM 1074 C CA . PRO A 1 145 ? -19.521 -4.592 38.133 1.00 45.97 145 PRO A CA 1
ATOM 1075 C C . PRO A 1 145 ? -19.528 -5.936 38.869 1.00 45.97 145 PRO A C 1
ATOM 1077 O O . PRO A 1 145 ? -20.432 -6.749 38.689 1.00 45.97 145 PRO A O 1
ATOM 1080 N N . VAL A 1 146 ? -18.541 -6.168 39.735 1.00 53.44 146 VAL A N 1
ATOM 1081 C CA . VAL A 1 146 ? -18.614 -7.242 40.731 1.00 53.44 146 VAL A CA 1
ATOM 1082 C C . VAL A 1 146 ? -19.561 -6.768 41.834 1.00 53.44 146 VAL A C 1
ATOM 1084 O O . VAL A 1 146 ? -19.145 -6.128 42.795 1.00 53.44 146 VAL A O 1
ATOM 1087 N N . LYS A 1 147 ? -20.859 -7.057 41.700 1.00 49.69 147 LYS A N 1
ATOM 1088 C CA . LYS A 1 147 ? -21.770 -7.050 42.850 1.00 49.69 147 LYS A CA 1
ATOM 1089 C C . LYS A 1 147 ? -21.526 -8.339 43.633 1.00 49.69 147 LYS A C 1
ATOM 1091 O O . LYS A 1 147 ? -22.056 -9.384 43.271 1.00 49.69 147 LYS A O 1
ATOM 1096 N N . ARG A 1 148 ? -20.722 -8.285 44.700 1.00 46.41 148 ARG A N 1
ATOM 1097 C CA . ARG A 1 148 ? -20.766 -9.318 45.747 1.00 46.41 148 ARG A CA 1
ATOM 1098 C C . ARG A 1 148 ? -21.777 -8.887 46.803 1.00 46.41 148 ARG A C 1
ATOM 1100 O O . ARG A 1 148 ? -21.653 -7.823 47.400 1.00 46.41 148 ARG A O 1
ATOM 1107 N N . ALA A 1 149 ? -22.813 -9.707 46.935 1.00 44.22 149 ALA A N 1
ATOM 1108 C CA . ALA A 1 149 ? -23.930 -9.541 47.844 1.00 44.22 149 ALA A CA 1
ATOM 1109 C C . ALA A 1 149 ? -23.458 -9.517 49.305 1.00 44.22 149 ALA A C 1
ATOM 1111 O O . ALA A 1 149 ? -22.678 -10.367 49.731 1.00 44.22 149 ALA A O 1
ATOM 1112 N N . GLY A 1 150 ? -23.955 -8.541 50.065 1.00 37.41 150 GLY A N 1
ATOM 1113 C CA . GLY A 1 150 ? -23.792 -8.489 51.510 1.00 37.41 150 GLY A CA 1
ATOM 1114 C C . GLY A 1 150 ? -24.627 -9.578 52.176 1.00 37.41 150 GLY A C 1
ATOM 1115 O O . GLY A 1 150 ? -25.846 -9.633 52.005 1.00 37.41 150 GLY A O 1
ATOM 1116 N N . HIS A 1 151 ? -23.976 -10.435 52.959 1.00 39.97 151 HIS A N 1
ATOM 1117 C CA . HIS A 1 151 ? -24.670 -11.324 53.878 1.00 39.97 151 HIS A CA 1
ATOM 1118 C C . HIS A 1 151 ? -25.034 -10.575 55.158 1.00 39.97 151 HIS A C 1
ATOM 1120 O O . HIS A 1 151 ? -24.207 -10.259 56.008 1.00 39.97 151 HIS A O 1
ATOM 1126 N N . ARG A 1 152 ? -26.334 -10.310 55.252 1.00 42.41 152 ARG A N 1
ATOM 1127 C CA . ARG A 1 152 ? -27.078 -9.881 56.428 1.00 42.41 152 ARG A CA 1
ATOM 1128 C C . ARG A 1 152 ? -27.023 -11.008 57.472 1.00 42.41 152 ARG A C 1
ATOM 1130 O O . ARG A 1 152 ? -27.518 -12.100 57.206 1.00 42.41 152 ARG A O 1
ATOM 1137 N N . ARG A 1 153 ? -26.478 -10.752 58.665 1.00 41.94 153 ARG A N 1
ATOM 1138 C CA . ARG A 1 153 ? -26.778 -11.545 59.869 1.00 41.94 153 ARG A CA 1
ATOM 1139 C C . ARG A 1 153 ? -27.489 -10.660 60.884 1.00 41.94 153 ARG A C 1
ATOM 1141 O O . ARG A 1 153 ? -26.932 -9.690 61.383 1.00 41.94 153 ARG A O 1
ATOM 1148 N N . GLN A 1 154 ? -28.744 -11.018 61.143 1.00 37.88 154 GLN A N 1
ATOM 1149 C CA . GLN A 1 154 ? -29.555 -10.545 62.258 1.00 37.88 154 GLN A CA 1
ATOM 1150 C C . GLN A 1 154 ? -28.946 -11.030 63.581 1.00 37.88 154 GLN A C 1
ATOM 1152 O O . GLN A 1 154 ? -28.633 -12.213 63.716 1.00 37.88 154 GLN A O 1
ATOM 1157 N N . LYS A 1 155 ? -28.884 -10.153 64.586 1.00 40.72 155 LYS A N 1
ATOM 1158 C CA . LYS A 1 155 ? -29.038 -10.550 65.989 1.00 40.72 155 LYS A CA 1
ATOM 1159 C C . LYS A 1 155 ? -30.031 -9.615 66.675 1.00 40.72 155 LYS A C 1
ATOM 1161 O O . LYS A 1 155 ? -30.062 -8.415 66.431 1.00 40.72 155 LYS A O 1
ATOM 1166 N N . ARG A 1 156 ? -30.894 -10.266 67.448 1.00 32.78 156 ARG A N 1
ATOM 1167 C CA . ARG A 1 156 ? -32.085 -9.792 68.149 1.00 32.78 156 ARG A CA 1
ATOM 1168 C C . ARG A 1 156 ? -31.735 -9.033 69.445 1.00 32.78 156 ARG A C 1
ATOM 1170 O O . ARG A 1 156 ? -30.843 -9.462 70.161 1.00 32.78 156 ARG A O 1
ATOM 1177 N N . ILE A 1 157 ? -32.536 -7.994 69.703 1.00 35.16 157 ILE A N 1
ATOM 1178 C CA . ILE A 1 157 ? -33.314 -7.661 70.922 1.00 35.16 157 ILE A CA 1
ATOM 1179 C C . ILE A 1 157 ? -32.578 -7.443 72.262 1.00 35.16 157 ILE A C 1
ATOM 1181 O O . ILE A 1 157 ? -32.175 -8.395 72.917 1.00 35.16 157 ILE A O 1
ATOM 1185 N N . ALA A 1 158 ? -32.604 -6.185 72.719 1.00 33.75 158 ALA A N 1
ATOM 1186 C CA . ALA A 1 158 ? -33.088 -5.687 74.023 1.00 33.75 158 ALA A CA 1
ATOM 1187 C C . ALA A 1 158 ? -33.236 -4.151 73.854 1.00 33.75 158 ALA A C 1
ATOM 1189 O O . ALA A 1 158 ? -32.375 -3.547 73.229 1.00 33.75 158 ALA A O 1
ATOM 1190 N N . GLY A 1 159 ? -34.278 -3.419 74.243 1.00 29.50 159 GLY A N 1
ATOM 1191 C CA . GLY A 1 159 ? -35.346 -3.651 75.203 1.00 29.50 159 GLY A CA 1
ATOM 1192 C C . GLY A 1 159 ? -35.363 -2.474 76.184 1.00 29.50 159 GLY A C 1
ATOM 1193 O O . GLY A 1 159 ? -34.900 -2.647 77.301 1.00 29.50 159 GLY A O 1
ATOM 1194 N N . THR A 1 160 ? -35.869 -1.295 75.783 1.00 35.19 160 THR A N 1
ATOM 1195 C CA . THR A 1 160 ? -36.161 -0.190 76.722 1.00 35.19 160 THR A CA 1
ATOM 1196 C C . THR A 1 160 ? -37.248 0.764 76.202 1.00 35.19 160 THR A C 1
ATOM 1198 O O . THR A 1 160 ? -37.039 1.559 75.295 1.00 35.19 160 THR A O 1
ATOM 1201 N N . SER A 1 161 ? -38.436 0.578 76.782 1.00 31.17 161 SER A N 1
ATOM 1202 C CA . SER A 1 161 ? -39.463 1.527 77.251 1.00 31.17 161 SER A CA 1
ATOM 1203 C C . SER A 1 161 ? -39.633 2.947 76.654 1.00 31.17 161 SER A C 1
ATOM 1205 O O . SER A 1 161 ? -38.821 3.832 76.885 1.00 31.17 161 SER A O 1
ATOM 1207 N N . SER A 1 162 ? -40.825 3.131 76.063 1.00 32.19 162 SER A N 1
ATOM 1208 C CA . SER A 1 162 ? -41.911 4.081 76.413 1.00 32.19 162 SER A CA 1
ATOM 1209 C C . SER A 1 162 ? -41.879 5.595 76.096 1.00 32.19 162 SER A C 1
ATOM 1211 O O . SER A 1 162 ? -41.027 6.336 76.569 1.00 32.19 162 SER A O 1
ATOM 1213 N N . ALA A 1 163 ? -42.997 5.995 75.453 1.00 33.16 163 ALA A N 1
ATOM 1214 C CA . ALA A 1 163 ? -43.692 7.297 75.391 1.00 33.16 163 ALA A CA 1
ATOM 1215 C C . ALA A 1 163 ? -42.960 8.450 74.655 1.00 33.16 163 ALA A C 1
ATOM 1217 O O . ALA A 1 163 ? -41.753 8.569 74.723 1.00 33.16 163 ALA A O 1
ATOM 1218 N N . ASN A 1 164 ? -43.591 9.369 73.917 1.00 32.94 164 ASN A N 1
ATOM 1219 C CA . ASN A 1 164 ? -44.959 9.870 73.939 1.00 32.94 164 ASN A CA 1
ATOM 1220 C C . ASN A 1 164 ? -45.231 10.713 72.663 1.00 32.94 164 ASN A C 1
ATOM 1222 O O . ASN A 1 164 ? -44.317 11.316 72.112 1.00 32.94 164 ASN A O 1
ATOM 1226 N N . HIS A 1 165 ? -46.515 10.864 72.336 1.00 34.12 165 HIS A N 1
ATOM 1227 C CA . HIS A 1 165 ? -47.145 12.055 71.740 1.00 34.12 165 HIS A CA 1
ATOM 1228 C C . HIS A 1 165 ? -47.220 12.323 70.216 1.00 34.12 165 HIS A C 1
ATOM 1230 O O . HIS A 1 165 ? -46.310 12.098 69.428 1.00 34.12 165 HIS A O 1
ATOM 1236 N N . LYS A 1 166 ? -48.417 12.820 69.862 1.00 34.09 166 LYS A N 1
ATOM 1237 C CA . LYS A 1 166 ? -49.042 13.084 68.555 1.00 34.09 166 LYS A CA 1
ATOM 1238 C C . LYS A 1 166 ? -48.646 14.438 67.942 1.00 34.09 166 LYS A C 1
ATOM 1240 O O . LYS A 1 166 ? -48.441 15.394 68.682 1.00 34.09 166 LYS A O 1
ATOM 1245 N N . SER A 1 167 ? -48.717 14.535 66.611 1.00 35.84 167 SER A N 1
ATOM 1246 C CA . SER A 1 167 ? -49.336 15.611 65.782 1.00 35.84 167 SER A CA 1
ATOM 1247 C C . SER A 1 167 ? -48.833 15.431 64.338 1.00 35.84 167 SER A C 1
ATOM 1249 O O . SER A 1 167 ? -47.645 15.246 64.115 1.00 35.84 167 SER A O 1
ATOM 1251 N N . ASP A 1 168 ? -49.681 15.095 63.367 1.00 33.53 168 ASP A N 1
ATOM 1252 C CA . ASP A 1 168 ? -50.605 15.949 62.598 1.00 33.53 168 ASP A CA 1
ATOM 1253 C C . ASP A 1 168 ? -49.902 17.064 61.802 1.00 33.53 168 ASP A C 1
ATOM 1255 O O . ASP A 1 168 ? -49.109 17.824 62.350 1.00 33.53 168 ASP A O 1
ATOM 1259 N N . GLY A 1 169 ? -50.178 17.151 60.496 1.00 33.41 169 GLY A N 1
ATOM 1260 C CA . GLY A 1 169 ? -49.537 18.150 59.635 1.00 33.41 169 GLY A CA 1
ATOM 1261 C C . GLY A 1 169 ? -49.463 17.810 58.147 1.00 33.41 169 GLY A C 1
ATOM 1262 O O . GLY A 1 169 ? -48.393 17.582 57.596 1.00 33.41 169 GLY A O 1
ATOM 1263 N N . THR A 1 170 ? -50.621 17.830 57.494 1.00 35.41 170 THR A N 1
ATOM 1264 C CA . THR A 1 170 ? -50.856 18.147 56.070 1.00 35.41 170 THR A CA 1
ATOM 1265 C C . THR A 1 170 ? -49.749 18.913 55.321 1.00 35.41 170 THR A C 1
ATOM 1267 O O . THR A 1 170 ? -49.289 19.941 55.815 1.00 35.41 170 THR A O 1
ATOM 1270 N N . ARG A 1 171 ? -49.504 18.554 54.044 1.00 40.12 171 ARG A N 1
ATOM 1271 C CA . ARG A 1 171 ? -49.597 19.474 52.877 1.00 40.12 171 ARG A CA 1
ATOM 1272 C C . ARG A 1 171 ? -49.384 18.755 51.530 1.00 40.12 171 ARG A C 1
ATOM 1274 O O . ARG A 1 171 ? -48.302 18.268 51.224 1.00 40.12 171 ARG A O 1
ATOM 1281 N N . ARG A 1 172 ? -50.446 18.755 50.711 1.00 35.44 172 ARG A N 1
ATOM 1282 C CA . ARG A 1 172 ? -50.419 18.653 49.237 1.00 35.44 172 ARG A CA 1
ATOM 1283 C C . ARG A 1 172 ? -49.668 19.849 48.655 1.00 35.44 172 ARG A C 1
ATOM 1285 O O . ARG A 1 172 ? -49.915 20.941 49.145 1.00 35.44 172 ARG A O 1
ATOM 1292 N N . TRP A 1 173 ? -48.953 19.664 47.542 1.00 31.27 173 TRP A N 1
ATOM 1293 C CA . TRP A 1 173 ? -48.922 20.627 46.429 1.00 31.27 173 TRP A CA 1
ATOM 1294 C C . TRP A 1 173 ? -48.740 19.902 45.086 1.00 31.27 173 TRP A C 1
ATOM 1296 O O . TRP A 1 173 ? -47.932 18.987 44.955 1.00 31.27 173 TRP A O 1
ATOM 1306 N N . ILE A 1 174 ? -49.561 20.319 44.122 1.00 38.97 174 ILE A N 1
ATOM 1307 C CA . ILE A 1 174 ? -49.626 19.940 42.705 1.00 38.97 174 ILE A CA 1
ATOM 1308 C C . ILE A 1 174 ? -49.045 21.108 41.894 1.00 38.97 174 ILE A C 1
ATOM 1310 O O . ILE A 1 174 ? -49.288 22.256 42.262 1.00 38.97 174 ILE A O 1
ATOM 1314 N N . SER A 1 175 ? -48.340 20.833 40.792 1.00 34.72 175 SER A N 1
ATOM 1315 C CA . SER A 1 175 ? -48.368 21.562 39.493 1.00 34.72 175 SER A CA 1
ATOM 1316 C C . SER A 1 175 ? -47.196 21.055 38.633 1.00 34.72 175 SER A C 1
ATOM 1318 O O . SER A 1 175 ? -46.079 20.940 39.121 1.00 34.72 175 SER A O 1
ATOM 1320 N N . SER A 1 176 ? -47.408 20.445 37.463 1.00 36.19 176 SER A N 1
ATOM 1321 C CA . SER A 1 176 ? -47.874 20.977 36.166 1.00 36.19 176 SER A CA 1
ATOM 1322 C C . SER A 1 176 ? -46.776 21.705 35.367 1.00 36.19 176 SER A C 1
ATOM 1324 O O . SER A 1 176 ? -46.329 22.785 35.729 1.00 36.19 176 SER A O 1
ATOM 1326 N N . PHE A 1 177 ? -46.388 21.049 34.265 1.00 38.22 177 PHE A N 1
ATOM 1327 C CA . PHE A 1 177 ? -45.653 21.483 33.055 1.00 38.22 177 PHE A CA 1
ATOM 1328 C C . PHE A 1 177 ? -46.207 22.799 32.438 1.00 38.22 177 PHE A C 1
ATOM 1330 O O . PHE A 1 177 ? -47.363 23.105 32.737 1.00 38.22 177 PHE A O 1
ATOM 1337 N N . PRO A 1 178 ? -45.495 23.550 31.545 1.00 52.22 178 PRO A N 1
ATOM 1338 C CA . PRO A 1 178 ? -45.167 23.076 30.185 1.00 52.22 178 PRO A CA 1
ATOM 1339 C C . PRO A 1 178 ? -43.911 23.651 29.466 1.00 52.22 178 PRO A C 1
ATOM 1341 O O . PRO A 1 178 ? -43.049 24.311 30.031 1.00 52.22 178 PRO A O 1
ATOM 1344 N N . HIS A 1 179 ? -43.833 23.240 28.196 1.00 35.78 179 HIS A N 1
ATOM 1345 C CA . HIS A 1 179 ? -42.805 23.208 27.148 1.00 35.78 179 HIS A CA 1
ATOM 1346 C C . HIS A 1 179 ? -42.397 24.530 26.438 1.00 35.78 179 HIS A C 1
ATOM 1348 O O . HIS A 1 179 ? -43.262 25.347 26.151 1.00 35.78 179 HIS A O 1
ATOM 1354 N N . GLN A 1 180 ? -41.135 24.523 25.940 1.00 40.19 180 GLN A N 1
ATOM 1355 C CA . GLN A 1 180 ? -40.608 25.010 24.622 1.00 40.19 180 GLN A CA 1
ATOM 1356 C C . GLN A 1 180 ? -40.518 26.542 24.363 1.00 40.19 180 GLN A C 1
ATOM 1358 O O . GLN A 1 180 ? -41.146 27.290 25.102 1.00 40.19 180 GLN A O 1
ATOM 1363 N N . PRO A 1 181 ? -39.797 27.045 23.316 1.00 53.97 181 PRO A N 1
ATOM 1364 C CA . PRO A 1 181 ? -39.035 26.369 22.245 1.00 53.97 181 PRO A CA 1
ATOM 1365 C C . PRO A 1 181 ? -37.596 26.891 21.979 1.00 53.97 181 PRO A C 1
ATOM 1367 O O . PRO A 1 181 ? -37.094 27.824 22.599 1.00 53.97 181 PRO A O 1
ATOM 1370 N N . LYS A 1 182 ? -36.960 26.217 21.011 1.00 42.00 182 LYS A N 1
ATOM 1371 C CA . LYS A 1 182 ? -35.649 26.453 20.387 1.00 42.00 182 LYS A CA 1
ATOM 1372 C C . LYS A 1 182 ? -35.654 27.606 19.369 1.00 42.00 182 LYS A C 1
ATOM 1374 O O . LYS A 1 182 ? -36.670 27.842 18.719 1.00 42.00 182 LYS A O 1
ATOM 1379 N N . THR A 1 183 ? -34.468 28.168 19.146 1.00 61.19 183 THR A N 1
ATOM 1380 C CA . THR A 1 183 ? -34.010 28.822 17.905 1.00 61.19 183 THR A CA 1
ATOM 1381 C C . THR A 1 183 ? -32.807 28.067 17.369 1.00 61.19 183 THR A C 1
ATOM 1383 O O . THR A 1 183 ? -31.985 27.654 18.222 1.00 61.19 183 THR A O 1
#

Radius of gyration: 31.76 Å; chains: 1; bounding box: 67×48×97 Å